Protein AF-A0A2V9LLW2-F1 (afdb_monomer_lite)

Foldseek 3Di:
DDDDPDPPVVPVVDDDPPPPDDDDDDDDDDDDDDDDPQLQVQLVVVCVVPVPQDSVRSSVVSVCLVNVPQEDEECDPSCCPDDRHHYDHVCVPVPDDD

pLDDT: mean 76.25, std 23.7, range [33.84, 98.12]

Secondary structure (DSSP, 8-state):
------GGGGGGS-S------S--------PPPP--HHHHHHHHHHHHH-TT--HHHHHHHHHHHHTT-S-EEES-GGGGG-SSS-EEEHHHHTT---

Sequence (98 aa):
MGRGVDETISRRAGRHRTRIPGGGHGSGGHNPSPIDGELCDQSARLRAKYQWLRTPHAIQVACAIRYKANLIITNDDRWKRLTEVPVIVLQDYAGAKP

Radius of gyration: 19.7 Å; chains: 1; bounding box: 51×29×64 Å

Structure (mmCIF, N/CA/C/O backbone):
data_AF-A0A2V9LLW2-F1
#
_entry.id   AF-A0A2V9LLW2-F1
#
loop_
_atom_site.group_PDB
_atom_site.id
_atom_site.type_symbol
_atom_site.label_atom_id
_atom_site.label_alt_id
_atom_site.label_comp_id
_atom_site.label_asym_id
_atom_site.label_entity_id
_atom_site.label_seq_id
_atom_site.pdbx_PDB_ins_code
_atom_site.Cartn_x
_atom_site.Cartn_y
_atom_site.Cartn_z
_atom_site.occupancy
_atom_site.B_iso_or_equiv
_atom_site.auth_seq_id
_atom_site.auth_comp_id
_atom_site.auth_asym_id
_atom_site.auth_atom_id
_atom_site.pdbx_PDB_model_num
ATOM 1 N N . MET A 1 1 ? 40.593 4.353 -40.530 1.00 39.81 1 MET A N 1
ATOM 2 C CA . MET A 1 1 ? 40.143 5.249 -39.440 1.00 39.81 1 MET A CA 1
ATOM 3 C C . MET A 1 1 ? 38.942 4.619 -38.746 1.00 39.81 1 MET A C 1
ATOM 5 O O . MET A 1 1 ? 37.809 4.838 -39.154 1.00 39.81 1 MET A O 1
ATOM 9 N N . GLY A 1 2 ? 39.197 3.744 -37.769 1.00 38.94 2 GLY A N 1
ATOM 10 C CA . GLY A 1 2 ? 38.155 3.089 -36.974 1.00 38.94 2 GLY A CA 1
ATOM 11 C C . GLY A 1 2 ? 37.789 3.962 -35.778 1.00 38.94 2 GLY A C 1
ATOM 12 O O . GLY A 1 2 ? 38.674 4.399 -35.047 1.00 38.94 2 GLY A O 1
ATOM 13 N N . ARG A 1 3 ? 36.499 4.259 -35.606 1.00 42.06 3 ARG A N 1
ATOM 14 C CA . ARG A 1 3 ? 35.988 4.992 -34.445 1.00 42.06 3 ARG A CA 1
ATOM 15 C C . ARG A 1 3 ? 35.987 4.055 -33.238 1.00 42.06 3 ARG A C 1
ATOM 17 O O . ARG A 1 3 ? 35.138 3.175 -33.152 1.00 42.06 3 ARG A O 1
ATOM 24 N N . GLY A 1 4 ? 36.949 4.245 -32.336 1.00 40.16 4 GLY A N 1
ATOM 25 C CA . GLY A 1 4 ? 36.913 3.675 -30.995 1.00 40.16 4 GLY A CA 1
ATOM 26 C C . GLY A 1 4 ? 35.780 4.329 -30.216 1.00 40.16 4 GLY A C 1
ATOM 27 O O . GLY A 1 4 ? 35.872 5.497 -29.846 1.00 40.16 4 GLY A O 1
ATOM 28 N N . VAL A 1 5 ? 34.689 3.593 -30.026 1.00 50.56 5 VAL A N 1
ATOM 29 C CA . VAL A 1 5 ? 33.712 3.912 -28.989 1.00 50.56 5 VAL A CA 1
ATOM 30 C C . VAL A 1 5 ? 34.293 3.437 -27.665 1.00 50.56 5 VAL A C 1
ATOM 32 O O . VAL A 1 5 ? 34.499 2.253 -27.428 1.00 50.56 5 VAL A O 1
ATOM 35 N N . ASP A 1 6 ? 34.627 4.445 -26.881 1.00 38.59 6 ASP A N 1
ATOM 36 C CA . ASP A 1 6 ? 35.239 4.458 -25.568 1.00 38.59 6 ASP A CA 1
ATOM 37 C C . ASP A 1 6 ? 34.618 3.438 -24.580 1.00 38.59 6 ASP A C 1
ATOM 39 O O . ASP A 1 6 ? 33.437 3.506 -24.223 1.00 38.59 6 ASP A O 1
ATOM 43 N N . GLU A 1 7 ? 35.456 2.504 -24.112 1.00 42.66 7 GLU A N 1
ATOM 44 C CA . GLU A 1 7 ? 35.210 1.472 -23.089 1.00 42.66 7 GLU A CA 1
ATOM 45 C C . GLU A 1 7 ? 34.790 2.017 -21.703 1.00 42.66 7 GLU A C 1
ATOM 47 O O . GLU A 1 7 ? 34.548 1.245 -20.767 1.00 42.66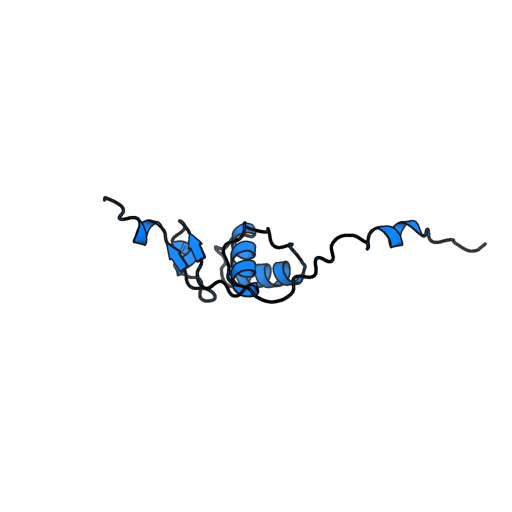 7 GLU A O 1
ATOM 52 N N . THR A 1 8 ? 34.653 3.333 -21.528 1.00 42.38 8 THR A N 1
ATOM 53 C CA . THR A 1 8 ? 34.326 3.958 -20.237 1.00 42.38 8 THR A CA 1
ATOM 54 C C . THR A 1 8 ? 32.855 3.782 -19.821 1.00 42.38 8 THR A C 1
ATOM 56 O O . THR A 1 8 ? 32.538 3.818 -18.628 1.00 42.38 8 THR A O 1
ATOM 59 N N . ILE A 1 9 ? 31.939 3.486 -20.753 1.00 47.03 9 ILE A N 1
ATOM 60 C CA . ILE A 1 9 ? 30.510 3.273 -20.430 1.00 47.03 9 ILE A CA 1
ATOM 61 C C . ILE A 1 9 ? 30.250 1.882 -19.818 1.00 47.03 9 ILE A C 1
ATOM 63 O O . ILE A 1 9 ? 29.305 1.707 -19.046 1.00 47.03 9 ILE A O 1
ATOM 67 N N . SER A 1 10 ? 31.129 0.900 -20.047 1.00 41.03 10 SER A N 1
ATOM 68 C CA . SER A 1 10 ? 30.913 -0.475 -19.567 1.00 41.03 10 SER A CA 1
ATOM 69 C C . SER A 1 10 ? 31.246 -0.688 -18.080 1.00 41.03 10 SER A C 1
ATOM 71 O O . SER A 1 10 ? 30.894 -1.726 -17.518 1.00 41.03 10 SER A O 1
ATOM 73 N N . ARG A 1 11 ? 31.899 0.270 -17.403 1.00 42.47 11 ARG A N 1
ATOM 74 C CA . ARG A 1 11 ? 32.377 0.101 -16.010 1.00 42.47 11 ARG A CA 1
ATOM 75 C C . ARG A 1 11 ? 31.424 0.612 -14.921 1.00 42.47 11 ARG A C 1
ATOM 77 O O . ARG A 1 11 ? 31.696 0.405 -13.740 1.00 42.47 11 ARG A O 1
ATOM 84 N N . ARG A 1 12 ? 30.283 1.224 -15.272 1.00 41.03 12 ARG A N 1
ATOM 85 C CA . ARG A 1 12 ? 29.237 1.622 -14.298 1.00 41.03 12 ARG A CA 1
ATOM 86 C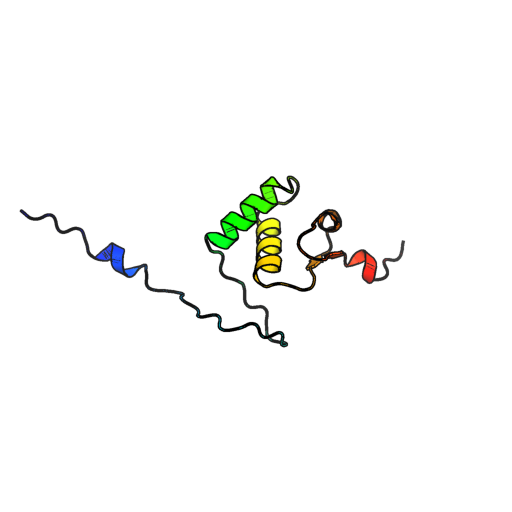 C . ARG A 1 12 ? 28.157 0.562 -14.051 1.00 41.03 12 ARG A C 1
ATOM 88 O O . ARG A 1 12 ? 27.303 0.769 -13.199 1.00 41.03 12 ARG A O 1
ATOM 95 N N . ALA A 1 13 ? 28.225 -0.594 -14.709 1.00 42.03 13 ALA A N 1
ATOM 96 C CA . ALA A 1 13 ? 27.281 -1.704 -14.531 1.00 42.03 13 ALA A CA 1
ATOM 97 C C . ALA A 1 13 ? 27.684 -2.694 -13.409 1.00 42.03 13 ALA A C 1
ATOM 99 O O . ALA A 1 13 ? 27.301 -3.862 -13.436 1.00 42.03 13 ALA A O 1
ATOM 100 N N . GLY A 1 14 ? 28.499 -2.251 -12.441 1.00 39.62 14 GLY A N 1
ATOM 101 C CA . GLY A 1 14 ? 29.241 -3.132 -11.529 1.00 39.62 14 GLY A CA 1
ATOM 102 C C . GLY A 1 14 ? 29.015 -2.944 -10.025 1.00 39.62 14 GLY A C 1
ATOM 103 O O . GLY A 1 14 ? 29.834 -3.439 -9.255 1.00 39.62 14 GLY A O 1
ATOM 104 N N . ARG A 1 15 ? 27.967 -2.250 -9.553 1.00 48.06 15 ARG A N 1
ATOM 105 C CA . ARG A 1 15 ? 27.674 -2.178 -8.105 1.00 48.06 15 ARG A CA 1
ATOM 106 C C . ARG A 1 15 ? 26.195 -2.362 -7.779 1.00 48.06 15 ARG A C 1
ATOM 108 O O . ARG A 1 15 ? 25.336 -1.723 -8.368 1.00 48.06 15 ARG A O 1
ATOM 115 N N . HIS A 1 16 ? 25.977 -3.221 -6.783 1.00 41.66 16 HIS A N 1
ATOM 116 C CA . HIS A 1 16 ? 24.721 -3.639 -6.154 1.00 41.66 16 HIS A CA 1
ATOM 117 C C . HIS A 1 16 ? 23.860 -4.671 -6.896 1.00 41.66 16 HIS A C 1
ATOM 119 O O . HIS A 1 16 ? 22.697 -4.445 -7.202 1.00 41.66 16 HIS A O 1
ATOM 125 N N . ARG A 1 17 ? 24.388 -5.896 -7.025 1.00 42.28 17 ARG A N 1
ATOM 126 C CA . ARG A 1 17 ? 23.554 -7.088 -6.805 1.00 42.28 17 ARG A CA 1
ATOM 127 C C . ARG A 1 17 ? 23.712 -7.516 -5.350 1.00 42.28 17 ARG A C 1
ATOM 129 O O . ARG A 1 17 ? 24.593 -8.310 -5.034 1.00 42.28 17 ARG A O 1
ATOM 136 N N . THR A 1 18 ? 22.880 -7.000 -4.453 1.00 43.44 18 THR A N 1
ATOM 137 C CA . THR A 1 18 ? 22.616 -7.724 -3.209 1.00 43.44 18 THR A CA 1
ATOM 138 C C . THR A 1 18 ? 21.630 -8.831 -3.547 1.00 43.44 18 THR A C 1
ATOM 140 O O . THR A 1 18 ? 20.453 -8.606 -3.807 1.00 43.44 18 THR A O 1
ATOM 143 N N . ARG A 1 19 ? 22.144 -10.059 -3.597 1.00 34.78 19 ARG A N 1
ATOM 144 C CA . ARG A 1 19 ? 21.330 -11.268 -3.514 1.00 34.78 19 ARG A CA 1
ATOM 145 C C . ARG A 1 19 ? 20.545 -11.161 -2.202 1.00 34.78 19 ARG A C 1
ATOM 147 O O . ARG A 1 19 ? 21.167 -11.212 -1.148 1.00 34.78 19 ARG A O 1
ATOM 154 N N . ILE A 1 20 ? 19.227 -10.974 -2.252 1.00 47.81 20 ILE A N 1
ATOM 155 C CA . ILE A 1 20 ? 18.366 -11.192 -1.084 1.00 47.81 20 ILE A CA 1
ATOM 156 C C . ILE A 1 20 ? 17.830 -12.616 -1.225 1.00 47.81 20 ILE A C 1
ATOM 158 O O . ILE A 1 20 ? 16.891 -12.836 -1.993 1.00 47.81 20 ILE A O 1
ATOM 162 N N . PRO A 1 21 ? 18.468 -13.619 -0.596 1.00 37.91 21 PRO A N 1
ATOM 163 C CA . PRO A 1 21 ? 17.866 -14.933 -0.515 1.00 37.91 21 PRO A CA 1
ATOM 164 C C . PRO A 1 21 ? 16.687 -14.858 0.458 1.00 37.91 21 PRO A C 1
ATOM 166 O O . PRO A 1 21 ? 16.817 -14.246 1.509 1.00 37.91 21 PRO A O 1
ATOM 169 N N . GLY A 1 22 ? 15.578 -15.497 0.083 1.00 40.69 22 GLY A N 1
ATOM 170 C CA . GLY A 1 22 ? 14.649 -16.185 0.984 1.00 40.69 22 GLY A CA 1
ATOM 171 C C . GLY A 1 22 ? 14.037 -15.388 2.138 1.00 40.69 22 GLY A C 1
ATOM 172 O O . GLY A 1 22 ? 14.717 -14.965 3.063 1.00 40.69 22 GLY A O 1
ATOM 173 N N . GLY A 1 23 ? 12.706 -15.291 2.130 1.00 48.88 23 GLY A N 1
ATOM 174 C CA . GLY A 1 23 ? 11.925 -14.790 3.256 1.00 48.88 23 GLY A CA 1
ATOM 175 C C . GLY A 1 23 ? 12.339 -15.418 4.589 1.00 48.88 23 GLY A C 1
ATOM 176 O O . GLY A 1 23 ? 12.276 -16.630 4.768 1.00 48.88 23 GLY A O 1
ATOM 177 N N . GLY A 1 24 ? 12.731 -14.560 5.524 1.00 33.84 24 GLY A N 1
ATOM 178 C CA . GLY A 1 24 ? 12.872 -14.873 6.936 1.00 33.84 24 GLY A CA 1
ATOM 179 C C . GLY A 1 24 ? 12.215 -13.750 7.722 1.00 33.84 24 GLY A C 1
ATOM 180 O O . GLY A 1 24 ? 12.697 -12.621 7.721 1.00 33.84 24 GLY A O 1
ATOM 181 N N . HIS A 1 25 ? 11.075 -14.036 8.343 1.00 54.19 25 HIS A N 1
ATOM 182 C CA . HIS A 1 25 ? 10.538 -13.192 9.402 1.00 54.19 25 HIS A CA 1
ATOM 183 C C . HIS A 1 25 ? 11.412 -13.408 10.643 1.00 54.19 25 HIS A C 1
ATOM 185 O O . HIS A 1 25 ? 11.458 -14.514 11.174 1.00 54.19 25 HIS A O 1
ATOM 191 N N . GLY A 1 26 ? 12.139 -12.375 11.074 1.00 38.62 26 GLY A N 1
ATOM 192 C CA . GLY A 1 26 ? 12.990 -12.447 12.261 1.00 38.62 26 GLY A CA 1
ATOM 193 C C . GLY A 1 26 ? 13.738 -11.145 12.541 1.00 38.62 26 GLY A C 1
ATOM 194 O O . GLY A 1 26 ? 14.639 -10.776 11.798 1.00 38.62 26 GLY A O 1
ATOM 195 N N . SER A 1 27 ? 13.318 -10.465 13.611 1.00 52.00 27 SER A N 1
ATOM 196 C CA . SER A 1 27 ? 14.030 -9.479 14.448 1.00 52.00 27 SER A CA 1
ATOM 197 C C . SER A 1 27 ? 15.464 -9.079 14.034 1.00 52.00 27 SER A C 1
ATOM 199 O O . SER A 1 27 ? 16.441 -9.505 14.650 1.00 52.00 27 SER A O 1
ATOM 201 N N . GLY A 1 28 ? 15.605 -8.210 13.034 1.00 45.25 28 GLY A N 1
ATOM 202 C CA . GLY A 1 28 ? 16.884 -7.655 12.584 1.00 45.25 28 GLY A CA 1
ATOM 203 C C . GLY A 1 28 ? 16.638 -6.333 11.866 1.00 45.25 28 GLY A C 1
ATOM 204 O O . GLY A 1 28 ? 15.599 -6.182 11.231 1.00 45.25 28 GLY A O 1
ATOM 205 N N . GLY A 1 29 ? 17.530 -5.356 12.049 1.00 52.66 29 GLY A N 1
ATOM 206 C CA . GLY A 1 29 ? 17.319 -3.943 11.712 1.00 52.66 29 GLY A CA 1
ATOM 207 C C . GLY A 1 29 ? 16.687 -3.668 10.342 1.00 52.66 29 GLY A C 1
ATOM 208 O O . GLY A 1 29 ? 16.853 -4.433 9.393 1.00 52.66 29 GLY A O 1
ATOM 209 N N . HIS A 1 30 ? 15.964 -2.546 10.243 1.00 57.22 30 HIS A N 1
ATOM 210 C CA . HIS A 1 30 ? 15.340 -2.139 8.986 1.00 57.22 30 HIS A CA 1
ATOM 211 C C . HIS A 1 30 ? 16.421 -2.009 7.902 1.00 57.22 30 HIS A C 1
ATOM 213 O O . HIS A 1 30 ? 17.329 -1.186 7.999 1.00 57.22 30 HIS A O 1
ATOM 219 N N . ASN A 1 31 ? 16.361 -2.862 6.885 1.00 65.25 31 ASN A N 1
ATOM 220 C CA . ASN A 1 31 ? 17.211 -2.716 5.717 1.00 65.25 31 ASN A CA 1
ATOM 221 C C . ASN A 1 31 ? 16.394 -1.956 4.667 1.00 65.25 31 ASN A C 1
ATOM 223 O O . ASN A 1 31 ? 15.342 -2.467 4.266 1.00 65.25 31 ASN A O 1
ATOM 227 N N . PRO A 1 32 ? 16.794 -0.743 4.246 1.00 64.62 32 PRO A N 1
ATOM 228 C CA . PRO A 1 32 ? 16.061 -0.022 3.216 1.00 64.62 32 PRO A CA 1
ATOM 229 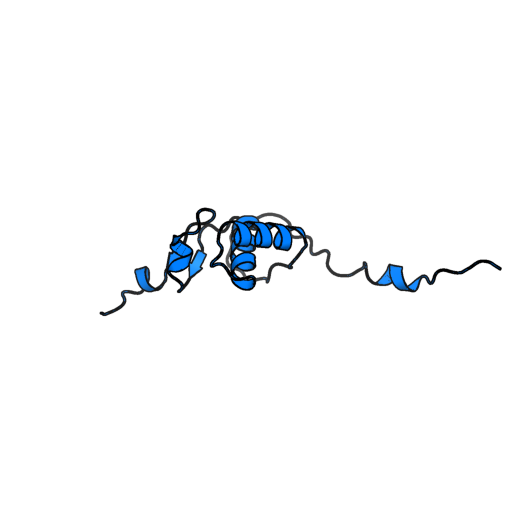C C . PRO A 1 32 ? 16.033 -0.855 1.933 1.00 64.62 32 PRO A C 1
ATOM 231 O O . PRO A 1 32 ? 17.069 -1.287 1.424 1.00 64.62 32 PRO A O 1
ATOM 234 N N . SER A 1 33 ? 14.834 -1.098 1.410 1.00 75.19 33 SER A N 1
ATOM 235 C CA . SER A 1 33 ? 14.676 -1.794 0.137 1.00 75.19 33 SER A CA 1
ATOM 236 C C . SER A 1 33 ? 15.209 -0.913 -0.997 1.00 75.19 33 SER A C 1
ATOM 238 O O . SER A 1 33 ? 14.884 0.278 -1.035 1.00 75.19 33 SER A O 1
ATOM 240 N N . PRO A 1 34 ? 16.016 -1.454 -1.928 1.00 86.31 34 PRO A N 1
ATOM 241 C CA . PRO A 1 34 ? 16.442 -0.694 -3.094 1.00 86.31 34 PRO A CA 1
ATOM 242 C C . PRO A 1 34 ? 15.221 -0.305 -3.937 1.00 86.31 34 PRO A C 1
ATOM 244 O O . PRO A 1 34 ? 14.316 -1.113 -4.143 1.00 86.31 34 PRO A O 1
ATOM 247 N N . ILE A 1 35 ? 15.204 0.933 -4.434 1.00 89.19 35 ILE A N 1
ATOM 248 C CA . ILE A 1 35 ? 14.186 1.395 -5.380 1.00 89.19 35 ILE A CA 1
ATOM 249 C C . ILE A 1 35 ? 14.633 0.974 -6.782 1.00 89.19 35 ILE A C 1
ATOM 251 O O . ILE A 1 35 ? 15.649 1.459 -7.279 1.00 89.19 35 ILE A O 1
ATOM 255 N N . ASP A 1 36 ? 13.887 0.063 -7.404 1.00 93.56 36 ASP A N 1
ATOM 256 C CA . ASP A 1 36 ? 14.125 -0.436 -8.761 1.00 93.56 36 ASP A CA 1
ATOM 257 C C . ASP A 1 36 ? 12.929 -0.154 -9.693 1.00 93.56 36 ASP A C 1
ATOM 259 O O . ASP A 1 36 ? 11.913 0.412 -9.283 1.00 93.56 36 ASP A O 1
ATOM 263 N N . GLY A 1 37 ? 13.067 -0.507 -10.976 1.00 95.75 37 GLY A N 1
ATOM 264 C CA . GLY A 1 37 ? 12.038 -0.251 -11.991 1.00 95.75 37 GLY A CA 1
ATOM 265 C C . GLY A 1 37 ? 10.700 -0.930 -11.687 1.00 95.75 37 GLY A C 1
ATOM 266 O O . GLY A 1 37 ? 9.655 -0.307 -11.842 1.00 95.75 37 GLY A O 1
ATOM 267 N N . GLU A 1 38 ? 10.726 -2.158 -11.168 1.00 94.56 38 GLU A N 1
ATOM 268 C CA . GLU A 1 38 ? 9.514 -2.899 -10.799 1.00 94.56 38 GLU A CA 1
ATOM 269 C C . GLU A 1 38 ? 8.767 -2.202 -9.653 1.00 94.56 38 GLU A C 1
ATOM 271 O O . GLU A 1 38 ? 7.548 -2.019 -9.706 1.00 94.56 38 GLU A O 1
ATOM 276 N N . LEU A 1 39 ? 9.503 -1.736 -8.640 1.00 95.38 39 LEU A N 1
ATOM 277 C CA . LEU A 1 39 ? 8.932 -0.970 -7.539 1.00 95.38 39 LEU A CA 1
A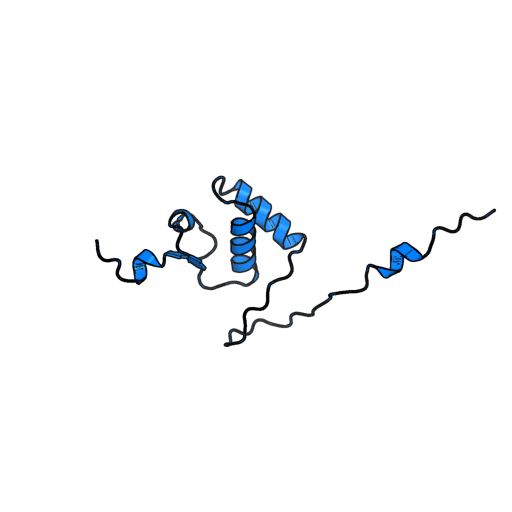TOM 278 C C . LEU A 1 39 ? 8.341 0.364 -8.025 1.00 95.38 39 LEU A C 1
ATOM 280 O O . LEU A 1 39 ? 7.262 0.763 -7.576 1.00 95.38 39 LEU A O 1
ATOM 284 N N . CYS A 1 40 ? 9.015 1.045 -8.956 1.00 96.31 40 CYS A N 1
ATOM 285 C CA . CYS A 1 40 ? 8.524 2.273 -9.584 1.00 96.31 40 CYS A CA 1
ATOM 286 C C . CYS A 1 40 ? 7.228 2.038 -10.373 1.00 96.31 40 CYS A C 1
ATOM 288 O O . CYS A 1 40 ? 6.272 2.800 -10.205 1.00 96.31 40 CYS A O 1
ATOM 290 N N . ASP A 1 41 ? 7.155 0.967 -11.164 1.00 98.00 41 ASP A N 1
ATOM 291 C CA . ASP A 1 41 ? 5.965 0.602 -11.937 1.00 98.00 41 ASP A CA 1
ATOM 292 C C . ASP A 1 41 ? 4.782 0.272 -11.025 1.00 98.00 41 ASP A C 1
ATOM 294 O O . ASP A 1 41 ? 3.660 0.750 -11.231 1.00 98.00 41 ASP A O 1
ATOM 298 N N . GLN A 1 42 ? 5.024 -0.502 -9.967 1.00 97.19 42 GLN A N 1
ATOM 299 C CA . GLN A 1 42 ? 4.001 -0.816 -8.977 1.00 97.19 42 GLN A CA 1
ATOM 300 C C . GLN A 1 42 ? 3.516 0.446 -8.248 1.00 97.19 42 GLN A C 1
ATOM 302 O O . GLN A 1 42 ? 2.311 0.642 -8.070 1.00 97.19 42 GLN A O 1
ATOM 307 N N . SER A 1 43 ? 4.432 1.351 -7.902 1.00 97.38 43 SER A N 1
ATOM 308 C CA . SER A 1 43 ? 4.103 2.646 -7.296 1.00 97.38 43 SER A CA 1
ATOM 309 C C . SER A 1 43 ? 3.265 3.522 -8.230 1.00 97.38 43 SER A C 1
ATOM 311 O O . SER A 1 43 ? 2.310 4.162 -7.789 1.00 97.38 43 SER A O 1
ATOM 313 N N . ALA A 1 44 ? 3.575 3.543 -9.529 1.00 97.75 44 ALA A N 1
ATOM 314 C CA 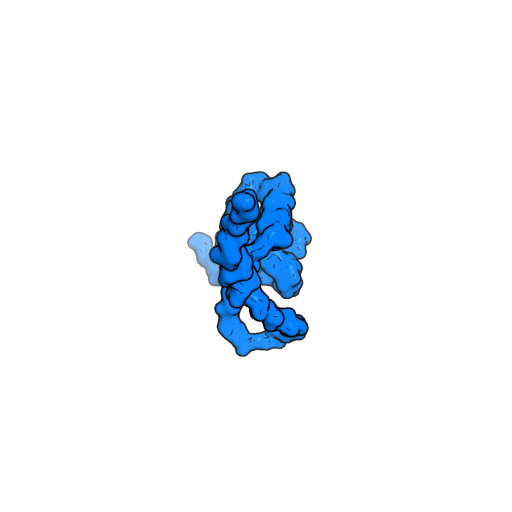. ALA A 1 44 ? 2.801 4.279 -10.526 1.00 97.75 44 ALA A CA 1
ATOM 315 C C . ALA A 1 44 ? 1.365 3.738 -10.643 1.00 97.75 44 ALA A C 1
ATOM 317 O O . ALA A 1 44 ? 0.413 4.521 -10.642 1.00 97.75 44 ALA A O 1
ATOM 318 N N . ARG A 1 45 ? 1.192 2.409 -10.650 1.00 98.12 45 ARG A N 1
ATOM 319 C CA . ARG A 1 45 ? -0.133 1.760 -10.655 1.00 98.12 45 ARG A CA 1
ATOM 320 C C . ARG A 1 45 ? -0.944 2.095 -9.403 1.00 98.12 45 ARG A C 1
ATOM 322 O O . ARG A 1 45 ? -2.123 2.427 -9.512 1.00 98.12 45 ARG A O 1
ATOM 329 N N . LEU A 1 46 ? -0.313 2.077 -8.227 1.00 98.00 46 LEU A N 1
ATOM 330 C CA . LEU A 1 46 ? -0.962 2.474 -6.973 1.00 98.00 46 LEU A CA 1
ATOM 331 C C . LEU A 1 46 ? -1.429 3.931 -7.012 1.00 98.00 46 LEU A C 1
ATOM 333 O O . LEU A 1 46 ? -2.538 4.223 -6.577 1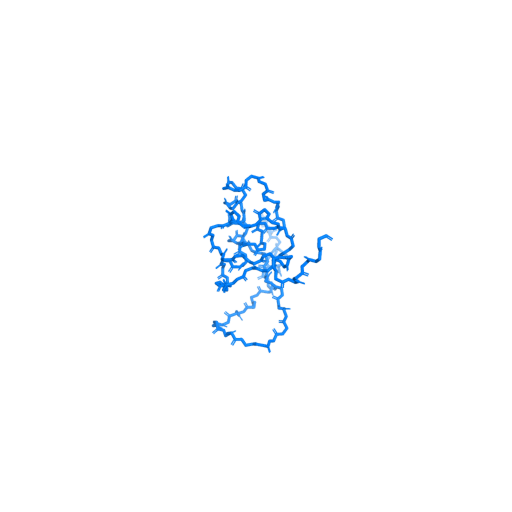.00 98.00 46 LEU A O 1
ATOM 337 N N . ARG A 1 47 ? -0.633 4.841 -7.581 1.00 97.56 47 ARG A N 1
ATOM 338 C CA . ARG A 1 47 ? -1.026 6.251 -7.744 1.00 97.56 47 ARG A CA 1
ATOM 339 C C . ARG A 1 47 ? -2.163 6.443 -8.743 1.00 97.56 47 ARG A C 1
ATOM 341 O O . ARG A 1 47 ? -2.990 7.325 -8.543 1.00 97.56 47 ARG A O 1
ATOM 348 N N . ALA A 1 48 ? -2.228 5.620 -9.788 1.00 97.81 48 ALA A N 1
ATOM 349 C CA . ALA A 1 48 ? -3.355 5.627 -10.718 1.00 97.81 48 ALA A CA 1
ATOM 350 C C . ALA A 1 48 ? -4.656 5.162 -10.037 1.00 97.81 48 ALA A C 1
ATOM 352 O O . ALA A 1 48 ? -5.715 5.744 -10.265 1.00 97.81 48 ALA A O 1
ATOM 353 N N . LYS A 1 49 ? -4.577 4.159 -9.155 1.00 97.88 49 LYS A N 1
ATOM 354 C CA . LYS A 1 49 ? -5.726 3.661 -8.382 1.00 97.88 49 LYS A CA 1
ATOM 355 C C . LYS A 1 49 ? -6.141 4.613 -7.254 1.00 97.88 49 LYS A C 1
ATOM 357 O O . LYS A 1 49 ? -7.327 4.844 -7.035 1.00 97.88 49 LYS A O 1
ATOM 362 N N . TYR A 1 50 ? -5.170 5.191 -6.555 1.00 97.19 50 TYR A N 1
ATOM 363 C CA . TYR A 1 50 ? -5.366 6.052 -5.394 1.00 97.19 50 TYR A CA 1
ATOM 364 C C . TYR A 1 50 ? -4.820 7.451 -5.670 1.00 97.19 50 TYR A C 1
ATOM 366 O O . TYR A 1 50 ? -3.684 7.771 -5.332 1.00 97.19 50 TYR A O 1
ATOM 374 N N . GLN A 1 51 ? -5.659 8.322 -6.231 1.00 94.81 51 GLN A N 1
ATOM 375 C CA . GLN A 1 51 ? -5.263 9.680 -6.636 1.00 94.81 51 GLN A CA 1
ATOM 376 C C . GLN A 1 51 ? -4.717 10.545 -5.479 1.00 94.81 51 GLN A C 1
ATOM 378 O O . GLN A 1 51 ? -3.933 11.467 -5.692 1.00 94.81 51 GLN A O 1
ATOM 383 N N . TRP A 1 52 ? -5.103 10.242 -4.235 1.00 95.69 52 TRP A N 1
ATOM 384 C CA . TRP A 1 52 ? -4.621 10.929 -3.031 1.00 95.69 52 TRP A CA 1
ATOM 385 C C . TRP A 1 52 ? -3.222 10.470 -2.578 1.00 95.69 52 TRP A C 1
ATOM 387 O O . TRP A 1 52 ? -2.596 11.137 -1.750 1.00 95.69 52 TRP A O 1
ATOM 397 N N . LEU A 1 53 ? -2.726 9.342 -3.092 1.00 96.25 53 LEU A N 1
ATOM 398 C CA . LEU A 1 53 ? -1.466 8.733 -2.683 1.00 96.25 53 LEU A CA 1
ATOM 399 C C . LEU A 1 53 ? -0.288 9.441 -3.369 1.00 96.25 53 LEU A C 1
ATOM 401 O O . LEU A 1 53 ? -0.157 9.459 -4.594 1.00 96.25 53 LEU A O 1
ATOM 405 N N . ARG A 1 54 ? 0.596 10.048 -2.573 1.00 95.38 54 ARG A N 1
ATOM 406 C CA . ARG A 1 54 ? 1.807 10.719 -3.075 1.00 95.38 54 ARG A CA 1
ATOM 407 C C . ARG A 1 54 ? 2.924 9.707 -3.332 1.00 95.38 54 ARG A C 1
ATOM 409 O O . ARG A 1 54 ? 2.936 8.637 -2.734 1.00 95.38 54 ARG A O 1
ATOM 416 N N . THR A 1 55 ? 3.883 10.061 -4.191 1.00 94.81 55 THR A N 1
ATOM 417 C CA . THR A 1 55 ? 4.972 9.162 -4.624 1.00 94.81 55 THR A CA 1
ATOM 418 C C . THR A 1 55 ? 5.698 8.455 -3.477 1.00 94.81 55 THR A C 1
ATOM 420 O O . THR A 1 55 ? 5.796 7.233 -3.550 1.00 94.81 55 THR A O 1
ATOM 423 N N . PRO A 1 56 ? 6.137 9.136 -2.397 1.00 93.88 56 PRO A N 1
ATOM 424 C CA . PRO A 1 56 ? 6.820 8.447 -1.301 1.00 93.88 56 PRO A CA 1
ATOM 425 C C . PRO A 1 56 ? 5.939 7.385 -0.624 1.00 93.88 56 PRO A C 1
ATOM 427 O O . PRO A 1 56 ? 6.392 6.269 -0.387 1.00 93.88 56 PRO A O 1
ATOM 430 N N . HIS A 1 57 ? 4.660 7.693 -0.385 1.00 95.06 57 HIS A N 1
ATOM 431 C CA . HIS A 1 57 ? 3.709 6.749 0.211 1.00 95.06 57 HIS A CA 1
ATOM 432 C C . HIS A 1 57 ? 3.383 5.588 -0.736 1.00 95.06 57 HIS A C 1
ATOM 434 O O . HIS A 1 57 ? 3.294 4.446 -0.302 1.00 95.06 57 HIS A O 1
ATOM 440 N N . ALA A 1 58 ? 3.257 5.851 -2.038 1.00 96.88 58 ALA A N 1
ATOM 441 C CA . ALA A 1 58 ? 3.042 4.801 -3.030 1.00 96.88 58 ALA A CA 1
ATOM 442 C C . ALA A 1 58 ? 4.204 3.803 -3.072 1.00 96.88 58 ALA A C 1
ATOM 444 O O . ALA A 1 58 ? 3.961 2.602 -3.132 1.00 96.88 58 ALA A O 1
ATOM 445 N N . ILE A 1 59 ? 5.443 4.292 -2.964 1.00 95.88 59 ILE A N 1
ATOM 446 C CA . ILE A 1 59 ? 6.638 3.446 -2.869 1.00 95.88 59 ILE A CA 1
ATOM 447 C C . ILE A 1 59 ? 6.618 2.615 -1.583 1.00 95.88 59 ILE A C 1
ATOM 449 O O . ILE A 1 59 ? 6.882 1.417 -1.633 1.00 95.88 59 ILE A O 1
ATOM 453 N N . GLN A 1 60 ? 6.250 3.204 -0.442 1.00 94.62 60 GLN A N 1
ATOM 454 C CA . GLN A 1 60 ? 6.122 2.463 0.820 1.00 94.62 60 GLN A CA 1
ATOM 455 C C . GLN A 1 60 ? 5.086 1.334 0.726 1.00 94.62 60 GLN A C 1
ATOM 457 O O . GLN A 1 60 ? 5.360 0.212 1.148 1.00 94.62 60 GLN A O 1
ATOM 462 N N . VAL A 1 61 ? 3.923 1.605 0.127 1.00 96.44 61 VAL A N 1
ATOM 463 C CA . VAL A 1 61 ? 2.882 0.591 -0.092 1.00 96.44 61 VAL A CA 1
ATOM 464 C C . VAL A 1 61 ? 3.356 -0.473 -1.087 1.00 96.44 61 VAL A C 1
ATOM 466 O O . VAL A 1 61 ? 3.180 -1.661 -0.830 1.00 96.44 61 VAL A O 1
ATOM 469 N N . ALA A 1 62 ? 4.018 -0.086 -2.182 1.00 96.62 62 ALA A N 1
ATOM 470 C CA . ALA A 1 62 ? 4.600 -1.031 -3.136 1.00 96.62 62 ALA A CA 1
ATOM 471 C C . ALA A 1 62 ? 5.628 -1.959 -2.466 1.00 96.62 62 ALA A C 1
ATOM 473 O O . ALA A 1 62 ? 5.579 -3.171 -2.673 1.00 96.62 62 ALA A O 1
ATOM 474 N N . CYS A 1 63 ? 6.496 -1.422 -1.602 1.00 95.25 63 CYS A N 1
ATOM 475 C CA . CYS A 1 63 ? 7.421 -2.216 -0.792 1.00 95.25 63 CYS A CA 1
ATOM 476 C C . CYS A 1 63 ? 6.670 -3.204 0.104 1.00 95.25 63 CYS A C 1
ATOM 478 O O . CYS A 1 63 ? 6.991 -4.391 0.105 1.00 95.25 63 CYS A O 1
ATOM 480 N N . ALA A 1 64 ? 5.660 -2.739 0.842 1.00 95.38 64 ALA A N 1
ATOM 481 C CA . ALA A 1 64 ? 4.875 -3.591 1.731 1.00 95.38 64 ALA A CA 1
ATOM 482 C C . ALA A 1 64 ? 4.237 -4.766 0.971 1.00 95.38 64 ALA A C 1
ATOM 484 O O . ALA A 1 64 ? 4.333 -5.908 1.414 1.00 95.38 64 ALA A O 1
ATOM 485 N N . ILE A 1 65 ? 3.673 -4.510 -0.213 1.00 95.62 65 ILE A N 1
ATOM 486 C CA . ILE A 1 65 ? 3.111 -5.556 -1.075 1.00 95.62 65 ILE A CA 1
ATOM 487 C C . ILE A 1 65 ? 4.207 -6.518 -1.555 1.00 95.62 65 ILE A C 1
ATOM 489 O O . ILE A 1 65 ? 4.055 -7.733 -1.428 1.00 95.62 65 ILE A O 1
ATOM 493 N N . ARG A 1 66 ? 5.325 -5.997 -2.082 1.00 94.88 66 ARG A N 1
ATOM 494 C CA . ARG A 1 66 ? 6.424 -6.805 -2.641 1.00 94.88 66 ARG A CA 1
ATOM 495 C C . ARG A 1 66 ? 7.031 -7.754 -1.613 1.00 94.88 66 ARG A C 1
ATOM 497 O O . ARG A 1 66 ? 7.291 -8.915 -1.921 1.00 94.88 66 ARG A O 1
ATOM 504 N N . TYR A 1 67 ? 7.229 -7.273 -0.391 1.00 92.00 67 TYR A N 1
ATOM 505 C CA . TYR A 1 67 ? 7.776 -8.068 0.708 1.00 92.00 67 TYR A CA 1
ATOM 506 C C . TYR A 1 67 ? 6.707 -8.821 1.506 1.00 92.00 67 TYR A C 1
ATOM 508 O O . TYR A 1 67 ? 7.042 -9.445 2.512 1.00 92.00 67 TYR A O 1
ATOM 516 N N . LYS A 1 68 ? 5.445 -8.808 1.050 1.00 93.50 68 LYS A N 1
ATOM 517 C CA . LYS A 1 68 ? 4.310 -9.482 1.698 1.00 93.50 68 LYS A CA 1
ATOM 518 C C . LYS A 1 68 ? 4.191 -9.123 3.180 1.00 93.50 68 LYS A C 1
ATOM 520 O O . LYS A 1 68 ? 3.995 -9.995 4.024 1.00 93.50 68 LYS A O 1
ATOM 525 N N . ALA A 1 69 ? 4.348 -7.840 3.495 1.00 94.56 69 ALA A N 1
ATOM 526 C CA . ALA A 1 69 ? 4.155 -7.341 4.845 1.00 94.56 69 ALA A CA 1
ATOM 527 C C . ALA A 1 69 ? 2.755 -7.727 5.339 1.00 94.56 69 ALA A C 1
ATOM 529 O O . ALA A 1 69 ? 1.766 -7.559 4.625 1.00 94.56 69 ALA A O 1
ATOM 530 N N . ASN A 1 70 ? 2.666 -8.232 6.569 1.00 95.31 70 ASN A N 1
ATOM 531 C CA . ASN A 1 70 ? 1.384 -8.634 7.150 1.00 95.31 70 ASN A CA 1
ATOM 532 C C . ASN A 1 70 ? 0.476 -7.430 7.440 1.00 95.31 70 ASN A C 1
ATOM 534 O O . ASN A 1 70 ? -0.742 -7.580 7.504 1.00 95.31 70 ASN A O 1
ATOM 538 N N . LEU A 1 71 ? 1.075 -6.257 7.658 1.00 94.81 71 LEU A N 1
ATOM 539 C CA . LEU A 1 71 ? 0.399 -5.057 8.124 1.00 94.81 71 LEU A CA 1
ATOM 540 C C . LEU A 1 71 ? 1.228 -3.804 7.812 1.00 94.81 71 LEU A C 1
ATOM 542 O O . LEU A 1 71 ? 2.456 -3.825 7.902 1.00 94.81 71 LEU A O 1
ATOM 546 N N . ILE A 1 72 ? 0.546 -2.694 7.537 1.00 95.06 72 ILE A N 1
ATOM 547 C CA . ILE A 1 72 ? 1.101 -1.340 7.602 1.00 95.06 72 ILE A CA 1
ATOM 548 C C . ILE A 1 72 ? 0.586 -0.639 8.864 1.00 95.06 72 ILE A C 1
ATOM 550 O O . ILE A 1 72 ? -0.615 -0.631 9.131 1.00 95.06 72 ILE A O 1
ATOM 554 N N . ILE A 1 73 ? 1.488 0.001 9.608 1.00 93.94 73 ILE A N 1
ATOM 555 C CA . ILE A 1 73 ? 1.153 0.873 10.740 1.00 93.94 73 ILE A CA 1
ATOM 556 C C . ILE A 1 73 ? 1.392 2.321 10.307 1.00 93.94 73 ILE A C 1
ATOM 558 O O . ILE A 1 73 ? 2.461 2.640 9.788 1.00 93.94 73 ILE A O 1
ATOM 562 N N . THR A 1 74 ? 0.407 3.198 10.496 1.00 92.69 74 THR A N 1
ATOM 563 C CA . THR A 1 74 ? 0.488 4.604 10.065 1.00 92.69 74 THR A CA 1
ATOM 564 C C . THR A 1 74 ? -0.307 5.534 10.979 1.00 92.69 74 THR A C 1
ATOM 566 O O . THR A 1 74 ? -1.164 5.091 11.735 1.00 92.69 74 THR A O 1
ATOM 569 N N . ASN A 1 75 ? -0.045 6.837 10.896 1.00 92.62 75 ASN A N 1
ATOM 570 C CA . ASN A 1 75 ? -0.858 7.877 11.538 1.00 92.62 75 ASN A CA 1
ATOM 571 C C . ASN A 1 75 ? -1.882 8.506 10.578 1.00 92.62 75 ASN A C 1
ATOM 573 O O . ASN A 1 75 ? -2.673 9.339 11.002 1.00 92.62 75 ASN A O 1
ATOM 577 N N . ASP A 1 76 ? -1.845 8.155 9.290 1.00 92.00 76 ASP A N 1
ATOM 578 C CA . ASP A 1 76 ? -2.708 8.738 8.260 1.00 92.00 76 ASP A CA 1
ATOM 579 C C . ASP A 1 76 ? -3.917 7.826 8.003 1.00 92.00 76 ASP A C 1
ATOM 581 O O . ASP A 1 76 ? -3.797 6.740 7.429 1.00 92.00 76 ASP A O 1
ATOM 585 N N . ASP A 1 77 ? -5.096 8.276 8.425 1.00 93.25 77 ASP A N 1
ATOM 586 C CA . ASP A 1 77 ? -6.365 7.550 8.340 1.00 93.25 77 ASP A CA 1
ATOM 587 C C . ASP A 1 77 ? -6.783 7.220 6.903 1.00 93.25 77 ASP A C 1
ATOM 589 O O . ASP A 1 77 ? -7.406 6.187 6.639 1.00 93.25 77 ASP A O 1
ATOM 593 N N . ARG A 1 78 ? -6.356 8.043 5.942 1.00 94.31 78 ARG A N 1
ATOM 594 C CA . ARG A 1 78 ? -6.630 7.860 4.514 1.00 94.31 78 ARG A CA 1
ATOM 595 C C . ARG A 1 78 ? -6.140 6.518 3.985 1.00 94.31 78 ARG A C 1
ATOM 597 O O . ARG A 1 78 ? -6.693 6.048 2.986 1.00 94.31 78 ARG A O 1
ATOM 604 N N . TRP A 1 79 ? -5.145 5.913 4.639 1.00 95.19 79 TRP A N 1
ATOM 605 C CA . TRP A 1 79 ? -4.575 4.615 4.279 1.00 95.19 79 TRP A CA 1
ATOM 606 C C . TRP A 1 79 ? -5.522 3.447 4.545 1.00 95.19 79 TRP A C 1
ATOM 608 O O . TRP A 1 79 ? -5.374 2.421 3.892 1.00 95.19 79 TRP A O 1
ATOM 618 N N . LYS A 1 80 ? -6.566 3.613 5.370 1.00 94.25 80 LYS A N 1
ATOM 619 C CA . LYS A 1 80 ? -7.642 2.613 5.527 1.00 94.25 80 LYS A CA 1
ATOM 620 C C . LYS A 1 80 ? -8.354 2.275 4.206 1.00 94.25 80 LYS A C 1
ATOM 622 O O . LYS A 1 80 ? -9.028 1.260 4.112 1.00 94.25 80 LYS A O 1
ATOM 627 N N . ARG A 1 81 ? -8.209 3.122 3.177 1.00 95.31 81 ARG A N 1
ATOM 628 C CA . ARG A 1 81 ? -8.760 2.914 1.824 1.00 95.31 81 ARG A CA 1
ATOM 629 C C . ARG A 1 81 ? -7.906 1.993 0.943 1.00 95.31 81 ARG A C 1
ATOM 631 O O . ARG A 1 81 ? -8.329 1.661 -0.166 1.00 95.31 81 ARG A O 1
ATOM 638 N N . LEU A 1 82 ? -6.699 1.635 1.381 1.00 96.38 82 LEU A N 1
ATOM 639 C CA . LEU A 1 82 ? -5.862 0.652 0.695 1.00 96.38 82 LEU A CA 1
ATOM 640 C C . LEU A 1 82 ? -6.516 -0.730 0.788 1.00 96.38 82 LEU A C 1
ATOM 642 O O . LEU A 1 82 ? -7.122 -1.076 1.796 1.00 96.38 82 LEU A O 1
ATOM 646 N N . THR A 1 83 ? -6.396 -1.513 -0.278 1.00 97.00 83 THR A N 1
ATOM 647 C CA . THR A 1 83 ? -7.011 -2.854 -0.372 1.00 97.00 83 THR A CA 1
ATOM 648 C C . THR A 1 83 ? -5.974 -3.969 -0.442 1.00 97.00 83 THR A C 1
ATOM 650 O O . THR A 1 83 ? -6.302 -5.139 -0.293 1.00 97.00 83 THR A O 1
ATOM 653 N N . GLU A 1 84 ? -4.721 -3.606 -0.695 1.00 95.50 84 GLU A N 1
ATOM 654 C CA . GLU A 1 84 ? -3.627 -4.515 -1.001 1.00 95.50 84 GLU A CA 1
ATOM 655 C C . GLU A 1 84 ? -2.932 -5.045 0.254 1.00 95.50 84 GLU A C 1
ATOM 657 O O . GLU A 1 84 ? -2.407 -6.155 0.234 1.00 95.50 84 GLU A O 1
ATOM 662 N N . VAL A 1 85 ? -2.902 -4.253 1.330 1.00 95.62 85 VAL A N 1
ATOM 663 C CA . VAL A 1 85 ? -2.234 -4.598 2.591 1.00 95.62 85 VAL A CA 1
ATOM 664 C C . VAL A 1 85 ? -3.109 -4.126 3.752 1.00 95.62 85 VAL A C 1
ATOM 666 O O . VAL A 1 85 ? -3.591 -2.992 3.698 1.00 95.62 85 VAL A O 1
ATOM 669 N N . PRO A 1 86 ? -3.312 -4.944 4.801 1.00 95.44 86 PRO A N 1
ATOM 670 C CA . PRO A 1 86 ? -3.994 -4.503 6.012 1.00 95.44 86 PRO A CA 1
ATOM 671 C C . PRO A 1 86 ? -3.331 -3.257 6.609 1.00 95.44 86 PRO A C 1
ATOM 673 O O . PRO A 1 86 ? -2.104 -3.127 6.587 1.00 95.44 86 PRO A O 1
ATOM 676 N N . VAL A 1 87 ? -4.134 -2.353 7.171 1.00 95.44 87 VAL A N 1
ATOM 677 C CA . VAL A 1 87 ? -3.656 -1.104 7.780 1.00 95.44 87 VAL A CA 1
ATOM 678 C C . VAL A 1 87 ? -4.207 -0.965 9.193 1.00 95.44 87 VAL A C 1
ATOM 680 O O . VAL A 1 87 ? -5.412 -1.084 9.402 1.00 95.44 87 VAL A O 1
ATOM 683 N N . ILE A 1 88 ? -3.330 -0.655 10.147 1.00 94.19 88 ILE A N 1
ATOM 684 C CA . ILE A 1 88 ? -3.691 -0.181 11.483 1.00 94.19 88 ILE A CA 1
ATOM 685 C C . ILE A 1 88 ? -3.288 1.285 11.564 1.00 94.19 88 ILE A C 1
ATOM 687 O O . ILE A 1 88 ? -2.138 1.649 11.294 1.00 94.19 88 ILE A O 1
ATOM 691 N N . VAL A 1 89 ? -4.240 2.129 11.952 1.00 92.44 89 VAL A N 1
ATOM 692 C CA . VAL A 1 89 ? -3.953 3.524 12.265 1.00 92.44 89 VAL A CA 1
ATOM 693 C C . VAL A 1 89 ? -3.617 3.606 13.745 1.00 92.44 89 VAL A C 1
ATOM 695 O O . VAL A 1 89 ? -4.391 3.163 14.586 1.00 92.44 89 VAL A O 1
ATOM 698 N N . LEU A 1 90 ? -2.449 4.153 14.076 1.00 89.69 90 LEU A N 1
ATOM 699 C CA . LEU A 1 90 ? -1.917 4.132 15.440 1.00 89.69 90 LEU A CA 1
ATOM 700 C C . LEU A 1 90 ? -2.853 4.817 16.443 1.00 89.69 90 LEU A C 1
ATOM 702 O O . LEU A 1 90 ? -2.963 4.362 17.577 1.00 89.69 90 LEU A O 1
ATOM 706 N N . GLN A 1 91 ? -3.555 5.871 16.019 1.00 83.62 91 GLN A N 1
ATOM 707 C CA . GLN A 1 91 ? -4.540 6.568 16.852 1.00 83.62 91 GLN A CA 1
ATOM 708 C C . GLN A 1 91 ? -5.698 5.657 17.285 1.00 83.62 91 GLN A C 1
ATOM 710 O O . GLN A 1 91 ? -6.189 5.813 18.399 1.00 83.62 91 GLN A O 1
ATOM 715 N N . ASP A 1 92 ? -6.075 4.668 16.463 1.00 79.75 92 ASP A N 1
ATOM 716 C CA . ASP A 1 92 ? -7.110 3.688 16.817 1.00 79.75 92 ASP A CA 1
ATOM 717 C C . ASP A 1 92 ? -6.644 2.753 17.951 1.00 79.75 92 ASP A C 1
ATOM 719 O O . ASP A 1 92 ? -7.464 2.184 18.665 1.00 79.75 92 ASP A O 1
ATOM 723 N N . TYR A 1 93 ? -5.327 2.575 18.113 1.00 76.81 93 TYR A N 1
ATOM 724 C CA . TYR A 1 93 ? -4.732 1.626 19.059 1.00 76.81 93 TYR A CA 1
ATOM 725 C C . TYR A 1 93 ? -4.187 2.293 20.329 1.00 76.81 93 TYR A C 1
ATOM 727 O O . TYR A 1 93 ? -4.235 1.712 21.409 1.00 76.81 93 TYR A O 1
ATOM 735 N N . ALA A 1 94 ? -3.675 3.520 20.226 1.00 73.62 94 ALA A N 1
ATOM 736 C CA . ALA A 1 94 ? -2.972 4.203 21.313 1.00 73.62 94 ALA A CA 1
ATOM 737 C C . ALA A 1 94 ? -3.889 4.770 22.418 1.00 73.62 94 ALA A C 1
ATOM 739 O O . ALA A 1 94 ? -3.397 5.458 23.310 1.00 73.62 94 ALA A O 1
ATOM 740 N N . GLY A 1 95 ? -5.201 4.498 22.383 1.00 64.19 95 GLY A N 1
ATOM 741 C CA . GLY A 1 95 ? -6.149 4.986 23.387 1.00 64.19 95 GLY A CA 1
ATOM 742 C C . GLY A 1 95 ? -6.206 6.512 23.432 1.00 64.19 95 GLY A C 1
ATOM 743 O O . GLY A 1 95 ? -6.017 7.104 24.495 1.00 64.19 95 GLY A O 1
ATOM 744 N N . ALA A 1 96 ? -6.414 7.157 22.279 1.00 55.31 96 ALA A N 1
ATOM 745 C CA . ALA A 1 96 ? -6.508 8.610 22.217 1.00 55.31 96 ALA A CA 1
ATOM 746 C C . ALA A 1 96 ? -7.627 9.115 23.149 1.00 55.31 96 ALA A C 1
ATOM 748 O O . ALA A 1 96 ? -8.804 8.800 22.972 1.00 55.31 96 ALA A O 1
ATOM 749 N N . LYS A 1 97 ? -7.223 9.877 24.172 1.00 54.03 97 LYS A N 1
ATOM 750 C CA . LYS A 1 97 ? -8.107 10.679 25.024 1.00 54.03 97 LYS A CA 1
ATOM 751 C C . LYS A 1 97 ? -8.800 11.731 24.130 1.00 54.03 97 LYS A C 1
ATOM 753 O O . LYS A 1 97 ? -8.112 12.238 23.241 1.00 54.03 97 LYS A O 1
ATOM 758 N N . PRO A 1 98 ? -10.107 12.004 24.326 1.00 57.03 98 PRO A N 1
ATOM 759 C CA . PRO A 1 98 ? -10.880 12.940 23.502 1.00 57.03 98 PRO A CA 1
ATOM 760 C C . PRO A 1 98 ? -10.248 14.329 23.398 1.00 57.03 98 PRO A C 1
ATOM 762 O O . PRO A 1 98 ? -9.564 14.741 24.367 1.00 57.03 98 PRO A O 1
#